Protein AF-A0A2D9NM29-F1 (afdb_monomer_lite)

Sequence (168 aa):
MALGVVFWPLIFVTPETREPIVLQPMSQRPAIDQTPIPEPESYESAVAPNLPEPPKNPPSVQEAADTQTQTDAEGGALAALPASDSVAAPQPRVAPPSEDPLIDEQGLAIFYVLQVATVGSAAGANELVEGLQARGYKAFSTRYDRVDDELFRVQIGPNAERAPLMLI

pLDDT: mean 79.78, std 12.01, range [37.22, 94.5]

Secondary structure (DSSP, 8-state):
-----------------------PPPPPPPPPP-PPPPPPPP-HHHHGGGSPPPP---HHHHHHHHHHHB----SGGGGGSPPHHHHH-----SSPPP-S-SB-TTSPBP-EEEEEEEES-HHHHHHHHHHHHHTT--EEEEEEEETTEEEEEEEEEEES-SGGGGG-

Foldseek 3Di:
DDDDDDDDPPPPPPPDPPDPPPDDPPDDDDDDDPPDDDDDDDCCVVCVVVDDDPDDDDPVVVVVLQVVQEDADQQPVLVPDAQLCVLPPPDPDPDDADPPDQADPVRDGDWDKDFNHKYQDPVSLVRNQVSNVVSVFQWDWDWDDDPVTIMITIITDRHSHCRSVVSD

Structure (mmCIF, N/CA/C/O backbone):
data_AF-A0A2D9NM29-F1
#
_entry.id   AF-A0A2D9NM29-F1
#
loop_
_atom_site.group_PDB
_atom_site.id
_atom_site.type_symbol
_atom_site.label_atom_id
_atom_site.label_alt_id
_atom_site.label_comp_id
_atom_site.label_asym_id
_atom_site.label_entity_id
_atom_site.label_seq_id
_atom_site.pdbx_PDB_ins_code
_atom_site.Cartn_x
_atom_site.Cartn_y
_atom_site.Cartn_z
_atom_site.occupancy
_atom_site.B_iso_or_equiv
_atom_site.auth_seq_id
_atom_site.auth_comp_id
_atom_site.auth_asym_id
_atom_site.auth_atom_id
_atom_site.pdbx_PDB_model_num
ATOM 1 N N . MET A 1 1 ? -75.529 -82.094 20.355 1.00 37.22 1 MET A N 1
ATOM 2 C CA . MET A 1 1 ? -74.800 -80.819 20.206 1.00 37.22 1 MET A CA 1
ATOM 3 C C . MET A 1 1 ? -74.149 -80.520 21.541 1.00 37.22 1 MET A C 1
ATOM 5 O O . MET A 1 1 ? -74.854 -80.431 22.536 1.00 37.22 1 MET A O 1
ATOM 9 N N . ALA A 1 2 ? -72.822 -80.536 21.569 1.00 53.38 2 ALA A N 1
ATOM 10 C CA . ALA A 1 2 ? -72.014 -80.385 22.771 1.00 53.38 2 ALA A CA 1
ATOM 11 C C . ALA A 1 2 ? -71.563 -78.929 22.940 1.00 53.38 2 ALA A C 1
ATOM 13 O O . ALA A 1 2 ? -71.279 -78.267 21.946 1.00 53.38 2 ALA A O 1
ATOM 14 N N . LEU A 1 3 ? -71.414 -78.483 24.188 1.00 50.91 3 LEU A N 1
ATOM 15 C CA . LEU A 1 3 ? -70.388 -77.518 24.583 1.00 50.91 3 LEU A CA 1
ATOM 16 C C . LEU A 1 3 ? -70.064 -77.766 26.063 1.00 50.91 3 LEU A C 1
ATOM 18 O O . LEU A 1 3 ? -70.827 -77.388 26.948 1.00 50.91 3 LEU A O 1
ATOM 22 N N . GLY A 1 4 ? -68.975 -78.488 26.325 1.00 58.56 4 GLY A N 1
ATOM 23 C CA . GLY A 1 4 ? -68.461 -78.695 27.678 1.00 58.56 4 GLY A CA 1
ATOM 24 C C . GLY A 1 4 ? -67.615 -77.495 28.085 1.00 58.56 4 GLY A C 1
ATOM 25 O O . GLY A 1 4 ? -66.606 -77.213 27.444 1.00 58.56 4 GLY A O 1
ATOM 26 N N . VAL A 1 5 ? -68.033 -76.778 29.124 1.00 72.00 5 VAL A N 1
ATOM 27 C CA . VAL A 1 5 ? -67.265 -75.667 29.697 1.00 72.00 5 VAL A CA 1
ATOM 28 C C . VAL A 1 5 ? -66.277 -76.243 30.708 1.00 72.00 5 VAL A C 1
ATOM 30 O O . VAL A 1 5 ? -66.680 -76.887 31.674 1.00 72.00 5 VAL A O 1
ATOM 33 N N . VAL A 1 6 ? -64.983 -76.021 30.483 1.00 64.56 6 VAL A N 1
ATOM 34 C CA . VAL A 1 6 ? -63.914 -76.409 31.410 1.00 64.56 6 VAL A CA 1
ATOM 35 C C . VAL A 1 6 ? -63.546 -75.184 32.242 1.00 64.56 6 VAL A C 1
ATOM 37 O O . VAL A 1 6 ? -63.004 -74.215 31.715 1.00 64.56 6 VAL A O 1
ATOM 40 N N . PHE A 1 7 ? -63.848 -75.215 33.540 1.00 59.47 7 PHE A N 1
ATOM 41 C CA . PHE A 1 7 ? -63.368 -74.213 34.490 1.00 59.47 7 PHE A CA 1
ATOM 42 C C . PHE A 1 7 ? -61.994 -74.636 35.007 1.00 59.47 7 PHE A C 1
ATOM 44 O O . PHE A 1 7 ? -61.874 -75.569 35.799 1.00 59.47 7 PHE A O 1
ATOM 51 N N . TRP A 1 8 ? -60.953 -73.947 34.552 1.00 59.53 8 TRP A N 1
ATOM 52 C CA . TRP A 1 8 ? -59.626 -74.045 35.153 1.00 59.53 8 TRP A CA 1
ATOM 53 C C . TRP A 1 8 ? -59.565 -73.119 36.379 1.00 59.53 8 TRP A C 1
ATOM 55 O O . TRP A 1 8 ? -60.033 -71.980 36.282 1.00 59.53 8 TRP A O 1
ATOM 65 N N . PRO A 1 9 ? -59.023 -73.553 37.533 1.00 65.31 9 PRO A N 1
ATOM 66 C CA . PRO A 1 9 ? -58.875 -72.676 38.683 1.00 65.31 9 PRO A CA 1
ATOM 67 C C . PRO A 1 9 ? -57.847 -71.598 38.340 1.00 65.31 9 PRO A C 1
ATOM 69 O O . PRO A 1 9 ? -56.673 -71.885 38.109 1.00 65.31 9 PRO A O 1
ATOM 72 N N . LEU A 1 10 ? -58.304 -70.349 38.290 1.00 61.72 10 LEU A N 1
ATOM 73 C CA . LEU A 1 10 ? -57.447 -69.187 38.115 1.00 61.72 10 LEU A CA 1
ATOM 74 C C . LEU A 1 10 ? -56.691 -68.987 39.433 1.00 61.72 10 LEU A C 1
ATOM 76 O O . LEU A 1 10 ? -57.155 -68.311 40.348 1.00 61.72 10 LEU A O 1
ATOM 80 N N . ILE A 1 11 ? -55.561 -69.679 39.567 1.00 60.62 11 ILE A N 1
ATOM 81 C CA . ILE A 1 11 ? -54.614 -69.452 40.652 1.00 60.62 11 ILE A CA 1
ATOM 82 C C . ILE A 1 11 ? -54.077 -68.032 40.492 1.00 60.62 11 ILE A C 1
ATOM 84 O O . ILE A 1 11 ? -53.282 -67.746 39.599 1.00 60.62 11 ILE A O 1
ATOM 88 N N . PHE A 1 12 ? -54.539 -67.125 41.350 1.00 57.50 12 PHE A N 1
ATOM 89 C CA . PHE A 1 12 ? -53.883 -65.843 41.548 1.00 57.50 12 PHE A CA 1
ATOM 90 C C . PHE A 1 12 ? -52.526 -66.131 42.184 1.00 57.50 12 PHE A C 1
ATOM 92 O O . PHE A 1 12 ? -52.404 -66.255 43.400 1.00 57.50 12 PHE A O 1
ATOM 99 N N . VAL A 1 13 ? -51.507 -66.301 41.346 1.00 61.81 13 VAL A N 1
ATOM 100 C CA . VAL A 1 13 ? -50.127 -66.216 41.804 1.00 61.81 13 VAL A CA 1
ATOM 101 C C . VAL A 1 13 ? -49.926 -64.748 42.149 1.00 61.81 13 VAL A C 1
ATOM 103 O O . VAL A 1 13 ? -50.067 -63.883 41.282 1.00 61.81 13 VAL A O 1
ATOM 106 N N . THR A 1 14 ? -49.708 -64.459 43.429 1.00 60.91 14 THR A N 1
ATOM 107 C CA . THR A 1 14 ? -49.339 -63.129 43.917 1.00 60.91 14 THR A CA 1
ATOM 108 C C . THR A 1 14 ? -48.269 -62.569 42.980 1.00 60.91 14 THR A C 1
ATOM 110 O O . THR A 1 14 ? -47.314 -63.298 42.696 1.00 60.91 14 THR A O 1
ATOM 113 N N . PRO A 1 15 ? -48.406 -61.344 42.438 1.00 59.19 15 PRO A N 1
ATOM 114 C 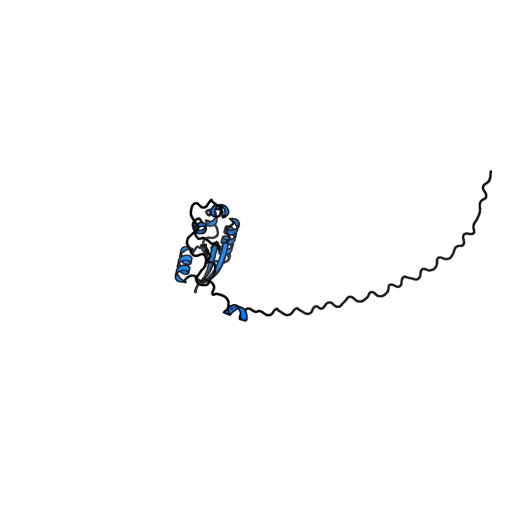CA . PRO A 1 15 ? -47.345 -60.795 41.614 1.00 59.19 15 PRO A CA 1
ATOM 115 C C . PRO A 1 15 ? -46.090 -60.750 42.480 1.00 59.19 15 PRO A C 1
ATOM 117 O O . PRO A 1 15 ? -46.095 -60.106 43.529 1.00 59.19 15 PRO A O 1
ATOM 120 N N . GLU A 1 16 ? -45.056 -61.482 42.066 1.00 61.69 16 GLU A N 1
ATOM 121 C CA . GLU A 1 16 ? -43.714 -61.356 42.623 1.00 61.69 16 GLU A CA 1
ATOM 122 C C . GLU A 1 16 ? -43.411 -59.864 42.736 1.00 61.69 16 GLU A C 1
ATOM 124 O O . GLU A 1 16 ? -43.476 -59.122 41.745 1.00 61.69 16 GLU A O 1
ATOM 129 N N . THR A 1 17 ? -43.179 -59.416 43.968 1.00 61.12 17 THR A N 1
ATOM 130 C CA . THR A 1 17 ? -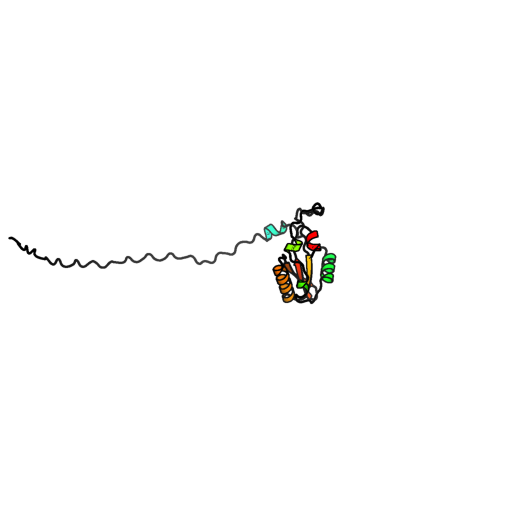42.771 -58.052 44.268 1.00 61.12 17 THR A CA 1
ATOM 131 C C . THR A 1 17 ? -41.475 -57.833 43.507 1.00 61.12 17 THR A C 1
ATOM 133 O O . THR A 1 17 ? -40.431 -58.313 43.932 1.00 61.12 17 THR A O 1
ATOM 136 N N . ARG A 1 18 ? -41.542 -57.185 42.338 1.00 62.56 18 ARG A N 1
ATOM 137 C CA . ARG A 1 18 ? -40.342 -56.875 41.558 1.00 62.56 18 ARG A CA 1
ATOM 138 C C . ARG A 1 18 ? -39.415 -56.101 42.477 1.00 62.56 18 ARG A C 1
ATOM 140 O O . ARG A 1 18 ? -39.786 -55.016 42.931 1.00 62.56 18 ARG A O 1
ATOM 147 N N . GLU A 1 19 ? -38.259 -56.686 42.774 1.00 67.62 19 GLU A N 1
ATOM 148 C CA . GLU A 1 19 ? -37.234 -56.020 43.562 1.00 67.62 19 GLU A CA 1
ATOM 149 C C . GLU A 1 19 ? -36.990 -54.636 42.946 1.00 67.62 19 GLU A C 1
ATOM 151 O O . GLU A 1 19 ? -36.892 -54.517 41.716 1.00 67.62 19 GLU A O 1
ATOM 156 N N . PRO A 1 20 ? -36.980 -53.565 43.757 1.00 69.88 20 PRO A N 1
ATOM 157 C CA . PRO A 1 20 ? -36.762 -52.231 43.232 1.00 69.88 20 PRO A CA 1
ATOM 158 C C . PRO A 1 20 ? -35.424 -52.220 42.496 1.00 69.88 20 PRO A C 1
ATOM 160 O O . PRO A 1 20 ? -34.419 -52.695 43.021 1.00 69.88 20 PRO A O 1
ATOM 163 N N . ILE A 1 21 ? -35.415 -51.689 41.270 1.00 70.75 21 ILE A N 1
ATOM 164 C CA . ILE A 1 21 ? -34.188 -51.515 40.490 1.00 70.75 21 ILE A CA 1
ATOM 165 C C . ILE A 1 21 ? -33.229 -50.674 41.332 1.00 70.75 21 ILE A C 1
ATOM 167 O O . ILE A 1 21 ? -33.431 -49.473 41.519 1.00 70.75 21 ILE A O 1
ATOM 171 N N . VAL A 1 22 ? -32.190 -51.318 41.860 1.00 70.56 22 VAL A N 1
ATOM 172 C CA . VAL A 1 22 ? -31.106 -50.636 42.558 1.00 70.56 22 VAL A CA 1
ATOM 173 C C . VAL A 1 22 ? -30.237 -50.004 41.483 1.00 70.56 22 VAL A C 1
ATOM 175 O O . VAL A 1 22 ? -29.400 -50.663 40.865 1.00 70.56 22 VAL A O 1
ATOM 178 N N . LEU A 1 23 ? -30.481 -48.722 41.213 1.00 71.88 23 LEU A N 1
ATOM 179 C CA . LEU A 1 23 ? -29.613 -47.928 40.355 1.00 71.88 23 LEU A CA 1
ATOM 180 C C . LEU A 1 23 ? -28.242 -47.869 41.027 1.00 71.88 23 LEU A C 1
ATOM 182 O O . LEU A 1 23 ? -28.082 -47.250 42.080 1.00 71.88 23 LEU A O 1
ATOM 186 N N . GLN A 1 24 ? -27.263 -48.553 40.437 1.00 74.88 24 GLN A N 1
ATOM 187 C CA . GLN A 1 24 ? -25.885 -48.434 40.886 1.00 74.88 24 GLN A CA 1
ATOM 188 C C . GLN A 1 24 ? -25.473 -46.959 40.797 1.00 74.88 24 GLN A C 1
ATOM 190 O O . GLN A 1 24 ? -25.844 -46.283 39.829 1.00 74.88 24 GLN A O 1
ATOM 195 N N . PRO A 1 25 ? -24.740 -46.436 41.794 1.00 76.25 25 PRO A N 1
ATOM 196 C CA . PRO A 1 25 ? -24.259 -45.068 41.740 1.00 76.25 25 PRO A CA 1
ATOM 197 C C . PRO A 1 25 ? -23.435 -44.893 40.465 1.00 76.25 25 PRO A C 1
ATOM 199 O O . PRO A 1 25 ? -22.496 -45.648 40.210 1.00 76.25 25 PRO A O 1
ATOM 202 N N . MET A 1 26 ? -23.821 -43.913 39.646 1.00 78.62 26 MET A N 1
ATOM 203 C CA . MET A 1 26 ? -23.070 -43.571 38.443 1.00 78.62 26 MET A CA 1
ATOM 204 C C . MET A 1 26 ? -21.627 -43.246 38.836 1.00 78.62 26 MET A C 1
ATOM 206 O O . MET A 1 26 ? -21.392 -42.534 39.817 1.00 78.62 26 MET A O 1
ATOM 210 N N . SER A 1 27 ? -20.660 -43.760 38.074 1.00 78.44 27 SER A N 1
ATOM 211 C CA . SER A 1 27 ? -19.259 -43.382 38.247 1.00 78.44 27 SER A CA 1
ATOM 212 C C . SER A 1 27 ? -19.119 -41.862 38.170 1.00 78.44 27 SER A C 1
ATOM 214 O O . SER A 1 27 ? -19.774 -41.204 37.358 1.00 78.44 27 SER A O 1
ATOM 216 N N . GLN A 1 28 ? -18.282 -41.297 39.039 1.00 80.75 28 GLN A N 1
ATOM 217 C CA . GLN A 1 28 ? -18.064 -39.855 39.060 1.00 80.75 28 GLN A CA 1
ATOM 218 C C . GLN A 1 28 ? -17.476 -39.380 37.726 1.00 80.75 28 GLN A C 1
ATOM 220 O O . GLN A 1 28 ? -16.666 -40.072 37.107 1.00 80.75 28 GLN A O 1
ATOM 225 N N . ARG A 1 29 ? -17.903 -38.191 37.279 1.00 82.94 29 ARG A N 1
ATOM 226 C CA . ARG A 1 29 ? -17.378 -37.565 36.061 1.00 82.94 29 ARG A CA 1
ATOM 227 C C . ARG A 1 29 ? -15.862 -37.364 36.219 1.00 82.94 29 ARG A C 1
ATOM 229 O O . ARG A 1 29 ? -15.451 -36.868 37.269 1.00 82.94 29 ARG A O 1
ATOM 236 N N . PRO A 1 30 ? -15.047 -37.693 35.201 1.00 85.69 30 PRO A N 1
ATOM 237 C CA . PRO A 1 30 ? -13.620 -37.408 35.228 1.00 85.69 30 PRO A CA 1
ATOM 238 C C . PRO A 1 30 ? -13.366 -35.926 35.502 1.00 85.69 30 PRO A C 1
ATOM 240 O O . PRO A 1 30 ? -14.061 -35.063 34.958 1.00 85.69 30 PRO A O 1
ATOM 243 N N . ALA A 1 31 ? -12.375 -35.635 36.339 1.00 87.12 31 ALA A N 1
ATOM 244 C CA . ALA A 1 31 ? -11.914 -34.269 36.521 1.00 87.12 31 ALA A CA 1
ATOM 245 C C . ALA A 1 31 ? -11.267 -33.790 35.212 1.00 87.12 31 ALA A C 1
ATOM 247 O O . ALA A 1 31 ? -10.394 -34.464 34.667 1.00 87.12 31 ALA A O 1
ATOM 248 N N . ILE A 1 32 ? -11.732 -32.652 34.697 1.00 86.19 32 ILE A N 1
ATOM 249 C CA . ILE A 1 32 ? -11.133 -31.991 33.536 1.00 86.19 32 ILE A CA 1
ATOM 250 C C . ILE A 1 32 ? -10.049 -31.064 34.070 1.00 86.19 32 ILE A C 1
ATOM 252 O O . ILE A 1 32 ? -10.325 -30.245 34.948 1.00 86.19 32 ILE A O 1
ATOM 256 N N . ASP A 1 33 ? -8.839 -31.197 33.540 1.00 87.88 33 ASP A N 1
ATOM 257 C CA . ASP A 1 33 ? -7.762 -30.263 33.829 1.00 87.88 33 ASP A CA 1
ATOM 258 C C . ASP A 1 33 ? -8.070 -28.912 33.165 1.00 87.88 33 ASP A C 1
ATOM 260 O O . ASP A 1 33 ? -8.255 -28.829 31.951 1.00 87.88 33 ASP A O 1
ATOM 264 N N . GLN A 1 34 ? -8.200 -27.873 33.988 1.00 88.56 34 GLN A N 1
ATOM 265 C CA . GLN A 1 34 ? -8.441 -26.493 33.561 1.00 88.56 34 GLN A CA 1
ATOM 266 C C . GLN A 1 34 ? -7.207 -25.614 33.783 1.00 88.56 34 GLN A C 1
ATOM 268 O O . GLN A 1 34 ? -7.322 -24.388 33.820 1.00 88.56 34 GLN A O 1
ATOM 273 N N . THR A 1 35 ? -6.034 -26.219 33.986 1.00 91.06 35 THR A N 1
ATOM 274 C CA . THR A 1 35 ? -4.792 -25.456 34.063 1.00 91.06 35 THR A CA 1
ATOM 275 C C . THR A 1 35 ? -4.607 -24.642 32.776 1.00 91.06 35 THR A C 1
ATOM 277 O O . THR A 1 35 ? -4.777 -25.171 31.674 1.00 91.06 35 THR A O 1
ATOM 280 N N . PRO A 1 36 ? -4.312 -23.332 32.890 1.00 90.06 36 PRO A N 1
ATOM 281 C CA . PRO A 1 36 ? -4.015 -22.506 31.731 1.00 90.06 36 PRO A CA 1
ATOM 282 C C . PRO A 1 36 ? -2.839 -23.093 30.954 1.00 90.06 36 PRO A C 1
ATOM 284 O O . PRO A 1 36 ? -1.808 -23.435 31.537 1.00 90.06 36 PRO A O 1
ATOM 287 N N . ILE A 1 37 ? -2.994 -23.192 29.637 1.00 88.50 37 ILE A N 1
ATOM 288 C CA . ILE A 1 37 ? -1.898 -23.584 28.752 1.00 88.50 37 ILE A CA 1
ATOM 289 C C . ILE A 1 37 ? -0.829 -22.481 28.839 1.00 88.50 37 ILE A C 1
ATOM 291 O O . ILE A 1 37 ? -1.191 -21.304 28.754 1.00 88.50 37 ILE A O 1
ATOM 295 N N . PRO A 1 38 ? 0.459 -22.819 29.032 1.00 89.12 38 PRO A N 1
ATOM 296 C CA . PRO A 1 38 ? 1.522 -21.819 29.036 1.00 89.12 38 PRO A CA 1
ATOM 297 C C . PRO A 1 38 ? 1.594 -21.098 27.684 1.00 89.12 38 PRO A C 1
ATOM 299 O O . PRO A 1 38 ? 1.303 -21.687 26.641 1.00 89.12 38 PRO A O 1
ATOM 302 N N . GLU A 1 39 ? 1.999 -19.826 27.701 1.00 89.62 39 GLU A N 1
ATOM 303 C CA . GLU A 1 39 ? 2.252 -19.083 26.465 1.00 89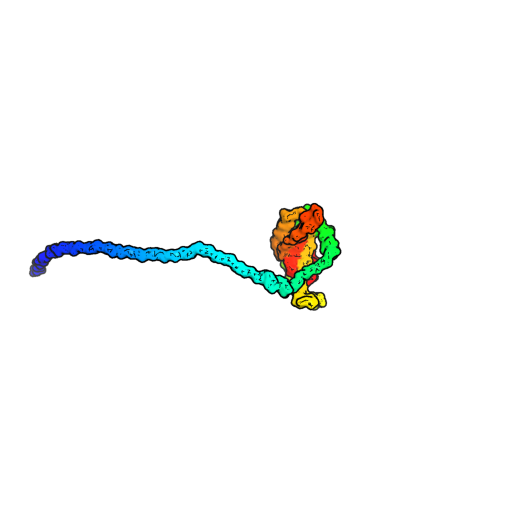.62 39 GLU A CA 1
ATOM 304 C C . GLU A 1 39 ? 3.348 -19.768 25.630 1.00 89.62 39 GLU A C 1
ATOM 306 O O . GLU A 1 39 ? 4.321 -20.287 26.189 1.00 89.62 39 GLU A O 1
ATOM 311 N N . PRO A 1 40 ? 3.197 -19.801 24.294 1.00 89.12 40 PRO A N 1
ATOM 312 C CA . PRO A 1 40 ? 4.196 -20.388 23.415 1.00 89.12 40 PRO A CA 1
ATOM 313 C C . PRO A 1 40 ? 5.502 -19.586 23.454 1.00 89.12 40 PRO A C 1
ATOM 315 O O . PRO A 1 40 ? 5.499 -18.358 23.524 1.00 89.12 40 PRO A O 1
ATOM 318 N N . GLU A 1 41 ? 6.630 -20.286 23.355 1.00 90.06 41 GLU A N 1
ATOM 319 C CA . GLU A 1 41 ? 7.939 -19.653 23.194 1.00 90.06 41 GLU A CA 1
ATOM 320 C C . GLU A 1 41 ? 8.030 -18.978 21.814 1.00 90.06 41 GLU A C 1
ATOM 322 O O . GLU A 1 41 ? 7.710 -19.588 20.790 1.00 90.06 41 GLU A O 1
ATOM 327 N N . SER A 1 42 ? 8.457 -17.712 21.777 1.00 89.69 42 SER A N 1
ATOM 328 C CA . SER A 1 42 ? 8.690 -16.991 20.523 1.00 89.69 42 SER A CA 1
ATOM 329 C C . SER A 1 42 ? 10.110 -17.230 20.011 1.00 89.69 42 SER A C 1
ATOM 331 O O . SER A 1 42 ? 11.085 -17.011 20.727 1.00 89.69 42 SER A O 1
ATOM 333 N N . TYR A 1 43 ? 10.231 -17.598 18.734 1.00 89.19 43 TYR A N 1
ATOM 334 C CA . TYR A 1 43 ? 11.514 -17.733 18.032 1.00 89.19 43 TYR A CA 1
ATOM 335 C C . TYR A 1 43 ? 11.951 -16.452 17.311 1.00 89.19 43 TYR A C 1
ATOM 337 O O . TYR A 1 43 ? 12.940 -16.469 16.578 1.00 89.19 43 TYR A O 1
ATOM 345 N N . GLU A 1 44 ? 11.240 -15.336 17.505 1.00 88.75 44 GLU A N 1
ATOM 346 C CA . GLU A 1 44 ? 11.514 -14.070 16.817 1.00 88.75 44 GLU A CA 1
ATOM 347 C C . GLU A 1 44 ? 12.983 -13.662 16.936 1.00 88.75 44 GLU A C 1
ATOM 349 O O . GLU A 1 44 ? 13.629 -13.422 15.924 1.00 88.75 44 GLU A O 1
ATOM 354 N N . SER A 1 45 ? 13.556 -13.674 18.142 1.00 86.56 45 SER A N 1
ATOM 355 C CA . SER A 1 45 ? 14.948 -13.254 18.355 1.00 86.56 45 SER A CA 1
ATOM 356 C C . SER A 1 45 ? 15.977 -14.139 17.640 1.00 86.56 45 SER A C 1
ATOM 358 O O . SER A 1 45 ? 17.065 -13.668 17.320 1.00 86.56 45 SER A O 1
ATOM 360 N N . ALA A 1 46 ? 15.649 -15.408 17.377 1.00 89.12 46 ALA A N 1
ATOM 361 C CA . ALA A 1 46 ? 16.516 -16.328 16.641 1.00 89.12 46 ALA A CA 1
ATOM 362 C C . ALA A 1 46 ? 16.388 -16.156 15.116 1.00 89.12 46 ALA A C 1
ATOM 364 O O . ALA A 1 46 ? 17.355 -16.361 14.380 1.00 89.12 46 ALA A O 1
ATOM 365 N N . VAL A 1 47 ? 15.202 -15.770 14.633 1.00 88.31 47 VAL A N 1
ATOM 366 C CA . VAL A 1 47 ? 14.900 -15.645 13.198 1.00 88.31 47 VAL A CA 1
ATOM 367 C C . VAL A 1 47 ? 15.173 -14.234 12.679 1.00 88.31 47 VAL A C 1
ATOM 369 O O . VAL A 1 47 ? 15.721 -14.099 11.591 1.00 88.31 47 VAL A O 1
ATOM 372 N N . ALA A 1 48 ? 14.870 -13.196 13.462 1.00 88.62 48 ALA A N 1
ATOM 373 C CA . ALA A 1 48 ? 15.026 -11.785 13.110 1.00 88.62 48 ALA A CA 1
ATOM 374 C C . ALA A 1 48 ? 16.383 -11.419 12.477 1.00 88.62 48 ALA A C 1
ATOM 376 O O . ALA A 1 48 ? 16.363 -10.767 11.435 1.00 88.62 48 ALA A O 1
ATOM 377 N N . PRO A 1 49 ? 17.554 -11.848 13.001 1.00 88.25 49 PRO A N 1
ATOM 378 C CA . PRO A 1 49 ? 18.839 -11.508 12.379 1.00 88.25 49 PRO A CA 1
ATOM 379 C C . PRO A 1 49 ? 19.081 -12.204 11.030 1.00 88.25 49 PRO A C 1
ATOM 381 O O . PRO A 1 49 ? 19.985 -11.810 10.301 1.00 88.25 49 PRO A O 1
ATOM 384 N N . ASN A 1 50 ? 18.309 -13.245 10.708 1.00 87.88 50 ASN A N 1
ATOM 385 C CA . ASN A 1 50 ? 18.391 -13.980 9.447 1.00 87.88 50 ASN A CA 1
ATOM 386 C C . ASN A 1 50 ? 17.342 -13.515 8.426 1.00 87.88 50 ASN A C 1
ATOM 388 O O . ASN A 1 50 ? 17.324 -14.022 7.303 1.00 87.88 50 ASN A O 1
ATOM 392 N N . LEU A 1 51 ? 16.445 -12.595 8.802 1.00 84.62 51 LEU A N 1
ATOM 393 C CA . LEU A 1 51 ? 15.472 -12.046 7.870 1.00 84.62 51 LEU A CA 1
ATOM 394 C C . LEU A 1 51 ? 16.156 -11.039 6.940 1.00 84.62 51 LEU A C 1
ATOM 396 O O . LEU A 1 51 ? 16.964 -10.229 7.398 1.00 84.62 51 LEU A O 1
ATOM 400 N N . PRO A 1 52 ? 15.828 -11.064 5.641 1.00 82.69 52 PRO A N 1
ATOM 401 C CA . PRO A 1 52 ? 16.296 -10.040 4.729 1.00 82.69 52 PRO A CA 1
ATOM 402 C C . PRO A 1 52 ? 15.707 -8.685 5.131 1.00 82.69 52 PRO A C 1
ATOM 404 O O . PRO A 1 52 ? 14.583 -8.597 5.637 1.00 82.69 52 PRO A O 1
ATOM 407 N N . GLU A 1 53 ? 16.470 -7.619 4.902 1.00 80.19 53 GLU A N 1
ATOM 408 C CA . GLU A 1 53 ? 15.974 -6.272 5.149 1.00 80.19 53 GLU A CA 1
ATOM 409 C C . GLU A 1 53 ? 14.789 -5.981 4.218 1.00 80.19 53 GLU A C 1
ATOM 411 O O . GLU A 1 53 ? 14.877 -6.235 3.013 1.00 80.19 53 GLU A O 1
ATOM 416 N N . PRO A 1 54 ? 13.667 -5.458 4.741 1.00 73.88 54 PRO A N 1
ATOM 417 C CA . PRO A 1 54 ? 12.539 -5.113 3.897 1.00 73.88 54 PRO A CA 1
ATOM 418 C C . PRO A 1 54 ? 12.941 -3.994 2.927 1.00 73.88 54 PRO A C 1
ATOM 420 O O . PRO A 1 54 ? 13.653 -3.064 3.329 1.00 73.88 54 PRO A O 1
ATOM 423 N N . PRO A 1 55 ? 12.456 -4.033 1.675 1.00 72.44 55 PRO A N 1
ATOM 424 C CA . PRO A 1 55 ? 12.750 -2.993 0.703 1.00 72.44 55 PRO A CA 1
ATOM 425 C C . PRO A 1 55 ? 12.233 -1.643 1.215 1.00 72.44 55 PRO A C 1
ATOM 427 O O . PRO A 1 55 ? 11.068 -1.506 1.598 1.00 72.44 55 PRO A O 1
ATOM 430 N N . LYS A 1 56 ? 13.111 -0.634 1.238 1.00 77.25 56 LYS A N 1
ATOM 431 C CA . LYS A 1 56 ? 12.778 0.741 1.630 1.00 77.25 56 LYS A CA 1
ATOM 432 C C . LYS A 1 56 ? 13.062 1.692 0.478 1.00 77.25 56 LYS A C 1
ATOM 434 O O . LYS A 1 56 ? 14.155 1.691 -0.081 1.00 77.25 56 LYS A O 1
ATOM 439 N N . ASN A 1 57 ? 12.089 2.545 0.171 1.00 83.69 57 ASN A N 1
ATOM 440 C CA . ASN A 1 57 ? 12.301 3.646 -0.760 1.00 83.69 57 ASN A CA 1
ATOM 441 C C . ASN A 1 57 ? 13.220 4.711 -0.136 1.00 83.69 57 ASN A C 1
ATOM 443 O O . ASN A 1 57 ? 13.161 4.933 1.079 1.00 83.69 57 ASN A O 1
ATOM 447 N N . PRO A 1 58 ? 14.028 5.421 -0.946 1.00 88.12 58 PRO A N 1
ATOM 448 C CA . PRO A 1 58 ? 14.766 6.587 -0.480 1.00 88.12 58 PRO A CA 1
ATOM 449 C C . PRO A 1 58 ? 13.809 7.634 0.113 1.00 88.12 58 PRO A C 1
ATOM 451 O O . PRO A 1 58 ? 12.744 7.872 -0.469 1.00 88.12 58 PRO A O 1
ATOM 454 N N . PRO A 1 59 ? 14.179 8.306 1.219 1.00 87.06 59 PRO A N 1
ATOM 455 C CA . PRO A 1 59 ? 13.285 9.232 1.915 1.00 87.06 59 PRO A CA 1
ATOM 456 C C . PRO A 1 59 ? 12.804 10.369 1.007 1.00 87.06 59 PRO A C 1
ATOM 458 O O . PRO A 1 59 ? 11.616 10.662 0.981 1.00 87.06 59 PRO A O 1
ATOM 461 N N . SER A 1 60 ? 13.683 10.919 0.168 1.00 88.31 60 SER A N 1
ATOM 462 C CA . SER A 1 60 ? 13.349 12.004 -0.763 1.00 88.31 60 SER A CA 1
ATOM 463 C C . SER A 1 60 ? 12.276 11.632 -1.792 1.00 88.31 60 SER A C 1
ATOM 465 O O . SER A 1 60 ? 11.437 12.460 -2.138 1.00 88.31 60 SER A O 1
ATOM 467 N N . VAL A 1 61 ? 12.281 10.386 -2.281 1.00 88.88 61 VAL A N 1
ATOM 468 C CA . VAL A 1 61 ? 11.266 9.890 -3.226 1.00 88.88 61 VAL A CA 1
ATOM 469 C C . VAL A 1 61 ? 9.917 9.783 -2.528 1.00 88.88 61 VAL A C 1
ATOM 471 O O . VAL A 1 61 ? 8.893 10.170 -3.089 1.00 88.88 61 VAL A O 1
ATOM 474 N N . GLN A 1 62 ? 9.923 9.289 -1.291 1.00 88.50 62 GLN A N 1
ATOM 475 C CA . GLN A 1 62 ? 8.707 9.142 -0.509 1.00 88.50 62 GLN A CA 1
ATOM 476 C C . GLN A 1 62 ? 8.110 10.503 -0.119 1.00 88.50 62 GLN A C 1
ATOM 478 O O . GLN A 1 62 ? 6.911 10.703 -0.278 1.00 88.50 62 GLN A O 1
ATOM 483 N N . GLU A 1 63 ? 8.933 11.460 0.309 1.00 89.25 63 GLU A N 1
ATOM 484 C CA . GLU A 1 63 ? 8.492 12.821 0.648 1.00 89.25 63 GLU A CA 1
ATOM 485 C C . GLU A 1 63 ? 7.902 13.565 -0.558 1.00 89.25 63 GLU A C 1
ATOM 487 O O . GLU A 1 63 ? 6.903 14.280 -0.430 1.00 89.25 63 GLU A O 1
ATOM 492 N N . ALA A 1 64 ? 8.492 13.383 -1.744 1.00 90.94 64 ALA A N 1
ATOM 493 C CA . ALA A 1 64 ? 7.955 13.942 -2.979 1.00 90.94 64 ALA A CA 1
ATOM 494 C C . ALA A 1 64 ? 6.576 13.350 -3.309 1.00 90.94 64 ALA A C 1
ATOM 496 O O . ALA A 1 64 ? 5.653 14.105 -3.619 1.00 90.94 64 ALA A O 1
ATOM 497 N N . ALA A 1 65 ? 6.418 12.026 -3.185 1.00 88.62 65 ALA A N 1
ATOM 498 C CA . ALA A 1 65 ? 5.131 11.362 -3.379 1.00 88.62 65 ALA A CA 1
ATOM 499 C C . ALA A 1 65 ? 4.082 11.871 -2.380 1.00 88.62 65 ALA A C 1
ATOM 501 O O . ALA A 1 65 ? 2.981 12.227 -2.784 1.00 88.62 65 ALA A O 1
ATOM 502 N N . ASP A 1 66 ? 4.445 11.990 -1.100 1.00 89.44 66 ASP A N 1
ATOM 503 C CA . ASP A 1 66 ? 3.546 12.484 -0.056 1.00 89.44 66 ASP A CA 1
ATOM 504 C C . ASP A 1 66 ? 3.066 13.907 -0.331 1.00 89.44 66 ASP A C 1
ATOM 506 O O . ASP A 1 66 ? 1.877 14.185 -0.201 1.00 89.44 66 ASP A O 1
ATOM 510 N N . THR A 1 67 ? 3.976 14.788 -0.752 1.00 88.56 67 THR A N 1
ATOM 511 C CA . THR A 1 67 ? 3.650 16.180 -1.097 1.00 88.56 67 THR A CA 1
ATOM 512 C C . THR A 1 67 ? 2.735 16.243 -2.320 1.00 88.56 67 THR A C 1
ATOM 514 O O . THR A 1 67 ? 1.810 17.049 -2.365 1.00 88.56 67 THR A O 1
ATOM 517 N N . GLN A 1 68 ? 2.972 15.386 -3.315 1.00 88.38 68 GLN A N 1
ATOM 518 C CA . GLN A 1 68 ? 2.183 15.351 -4.544 1.00 88.38 68 GLN A CA 1
ATOM 519 C C . GLN A 1 68 ? 0.771 14.792 -4.328 1.00 88.38 68 GLN A C 1
ATOM 521 O O . GLN A 1 68 ? -0.151 15.183 -5.042 1.00 88.38 68 GLN A O 1
ATOM 526 N N . THR A 1 69 ? 0.594 13.886 -3.365 1.00 87.50 69 THR A N 1
ATOM 527 C CA . THR A 1 69 ? -0.694 13.232 -3.090 1.00 87.50 69 THR A CA 1
ATOM 528 C C . THR A 1 69 ? -1.410 13.787 -1.863 1.00 87.50 69 THR A C 1
ATOM 530 O O . THR A 1 69 ? -2.440 13.240 -1.471 1.00 87.50 69 THR A O 1
ATOM 533 N N . GLN A 1 70 ? -0.889 14.842 -1.232 1.00 87.31 70 GLN A N 1
ATOM 534 C CA . GLN A 1 70 ? -1.511 15.439 -0.055 1.00 87.31 70 GLN A CA 1
ATOM 535 C C . GLN A 1 70 ? -2.892 16.005 -0.402 1.00 87.31 70 GLN A C 1
ATOM 537 O O . GLN A 1 70 ? -3.038 16.801 -1.332 1.00 87.31 70 GLN A O 1
ATOM 542 N N . THR A 1 71 ? -3.918 15.592 0.340 1.00 81.88 71 THR A N 1
ATOM 543 C CA . THR A 1 71 ? -5.287 16.060 0.123 1.00 81.88 71 THR A CA 1
ATOM 544 C C . THR A 1 71 ? -6.091 16.090 1.419 1.00 81.88 71 THR A C 1
ATOM 546 O O . THR A 1 71 ? -5.926 15.235 2.286 1.00 81.88 71 THR A O 1
ATOM 549 N N . ASP A 1 72 ? -6.997 17.063 1.511 1.00 68.31 72 ASP A N 1
ATOM 550 C CA . ASP A 1 72 ? -8.011 17.162 2.567 1.00 68.31 72 ASP A CA 1
ATOM 551 C C . ASP A 1 72 ? -9.339 16.490 2.158 1.00 68.31 72 ASP A C 1
ATOM 553 O O . ASP A 1 72 ? -10.334 16.581 2.873 1.00 68.31 72 ASP A O 1
ATOM 557 N N . ALA A 1 73 ? -9.399 15.869 0.972 1.00 57.50 73 ALA A N 1
ATOM 558 C CA . ALA A 1 73 ? -10.650 15.425 0.367 1.00 57.50 73 ALA A CA 1
ATOM 559 C C . ALA A 1 73 ? -11.230 14.152 1.012 1.00 57.50 73 ALA A C 1
ATOM 561 O O . ALA A 1 73 ? -10.643 13.071 0.946 1.00 57.50 73 ALA A O 1
ATOM 562 N N . GLU A 1 74 ? -12.453 14.277 1.528 1.00 57.72 74 GLU A N 1
ATOM 563 C CA . GLU A 1 74 ? -13.335 13.179 1.935 1.00 57.72 74 GLU A CA 1
ATOM 564 C C . GLU A 1 74 ? -13.976 12.551 0.681 1.00 57.72 74 GLU A C 1
ATOM 566 O O . GLU A 1 74 ? -14.876 13.140 0.083 1.00 57.72 74 GLU A O 1
ATOM 571 N N . GLY A 1 75 ? -13.455 11.408 0.212 1.00 53.72 75 GLY A N 1
ATOM 572 C CA . GLY A 1 75 ? -14.149 10.420 -0.643 1.00 53.72 75 GLY A CA 1
ATOM 573 C C . GLY A 1 75 ? -14.601 10.801 -2.073 1.00 53.72 75 GLY A C 1
ATOM 574 O O . GLY A 1 75 ? -14.690 9.934 -2.945 1.00 53.72 75 GLY A O 1
ATOM 575 N N . GLY A 1 76 ? -14.876 12.070 -2.381 1.00 56.38 76 GLY A N 1
ATOM 576 C CA . GLY A 1 76 ? -15.635 12.485 -3.570 1.00 56.38 76 GLY A CA 1
ATOM 577 C C . GLY A 1 76 ? -14.933 12.253 -4.912 1.00 56.38 76 GLY A C 1
ATOM 578 O O . GLY A 1 76 ? -15.592 12.055 -5.932 1.00 56.38 76 GLY A O 1
ATOM 579 N N . ALA A 1 77 ? -13.599 12.213 -4.922 1.00 64.62 77 ALA A N 1
ATOM 580 C CA . ALA A 1 77 ? -12.805 11.993 -6.134 1.00 64.62 77 ALA A CA 1
ATOM 581 C C . ALA A 1 77 ? -12.820 10.532 -6.621 1.00 64.62 77 ALA A C 1
ATOM 583 O O . ALA A 1 77 ? -12.505 10.264 -7.780 1.00 64.62 77 ALA A O 1
ATOM 584 N N . LEU A 1 78 ? -13.244 9.587 -5.773 1.00 69.06 78 LEU A N 1
ATOM 585 C CA . LEU A 1 78 ? -13.294 8.168 -6.122 1.00 69.06 78 LEU A CA 1
ATOM 586 C C . LEU A 1 78 ? -14.234 7.906 -7.299 1.00 69.06 78 LEU A C 1
ATOM 588 O O . LEU A 1 78 ? -13.957 7.021 -8.100 1.00 69.06 78 LEU A O 1
ATOM 592 N N . ALA A 1 79 ? -15.314 8.689 -7.428 1.00 69.12 79 ALA A N 1
ATOM 593 C CA . ALA A 1 79 ? -16.321 8.587 -8.486 1.00 69.12 79 ALA A CA 1
ATOM 594 C C . ALA A 1 79 ? -15.724 8.470 -9.898 1.00 69.12 79 ALA A C 1
ATOM 596 O O . ALA A 1 79 ? -16.213 7.669 -10.696 1.00 69.12 79 ALA A O 1
ATOM 597 N N . ALA A 1 80 ? -14.660 9.232 -10.163 1.00 73.38 80 ALA A N 1
ATOM 598 C CA . ALA A 1 80 ? -14.019 9.351 -11.467 1.00 73.38 80 ALA A CA 1
ATOM 599 C C . ALA A 1 80 ? -13.073 8.187 -11.816 1.00 73.38 80 ALA A C 1
ATOM 601 O O . ALA A 1 80 ? -12.686 8.061 -12.976 1.00 73.38 80 ALA A O 1
ATOM 602 N N . LEU A 1 81 ? -12.714 7.335 -10.849 1.00 78.88 81 LEU A N 1
ATOM 603 C CA . LEU A 1 81 ? -11.804 6.215 -11.088 1.00 78.88 81 LEU A CA 1
ATOM 604 C C . LEU A 1 81 ? -12.498 5.103 -11.889 1.00 78.88 81 LEU A C 1
ATOM 606 O O . LEU A 1 81 ? -13.643 4.758 -11.576 1.00 78.88 81 LEU A O 1
ATOM 610 N N . PRO A 1 82 ? -11.827 4.477 -12.869 1.00 80.50 82 PRO A N 1
ATOM 611 C CA . PRO A 1 82 ? -12.364 3.290 -13.527 1.00 80.50 82 PRO A CA 1
ATOM 612 C C . PRO A 1 82 ? -12.586 2.155 -12.511 1.00 80.50 82 PRO A C 1
ATOM 614 O O . PRO A 1 82 ? -12.033 2.162 -11.411 1.00 80.50 82 PRO A O 1
ATOM 617 N N . ALA A 1 83 ? -13.415 1.169 -12.853 1.00 82.00 83 ALA A N 1
ATOM 618 C CA . ALA A 1 83 ? -13.525 -0.053 -12.052 1.00 82.00 83 ALA A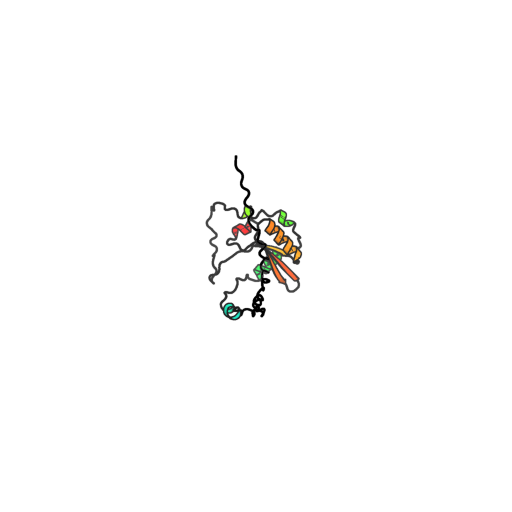 CA 1
ATOM 619 C C . ALA A 1 83 ? -12.245 -0.893 -12.193 1.00 82.00 83 ALA A C 1
ATOM 621 O O . ALA A 1 83 ? -11.659 -0.933 -13.279 1.00 82.00 83 ALA A O 1
ATOM 622 N N . SER A 1 84 ? -11.838 -1.602 -11.134 1.00 80.69 84 SER A N 1
ATOM 623 C CA . SER A 1 84 ? -10.576 -2.356 -11.139 1.00 80.69 84 SER A CA 1
ATOM 624 C C . SER A 1 84 ? -10.530 -3.420 -12.243 1.00 80.69 84 SER A C 1
ATOM 626 O O . SER A 1 84 ? -9.528 -3.533 -12.948 1.00 80.69 84 SER A O 1
ATOM 628 N N . ASP A 1 85 ? -11.648 -4.105 -12.500 1.00 73.94 85 ASP A N 1
ATOM 629 C CA . ASP A 1 85 ? -11.759 -5.096 -13.579 1.00 73.94 85 ASP A CA 1
ATOM 630 C C . ASP A 1 85 ? -11.547 -4.501 -14.979 1.00 73.94 85 ASP A C 1
ATOM 632 O O . ASP A 1 85 ? -11.067 -5.189 -15.877 1.00 73.94 85 ASP A O 1
ATOM 636 N N . SER A 1 86 ? -11.857 -3.216 -15.182 1.00 72.31 86 SER A N 1
ATOM 637 C CA . SER A 1 86 ? -11.613 -2.539 -16.462 1.00 72.31 86 SER A CA 1
ATOM 638 C C . SER A 1 86 ? -10.128 -2.262 -16.697 1.00 72.31 86 SER A C 1
ATOM 640 O O . SER A 1 86 ? -9.699 -2.200 -17.848 1.00 72.31 86 SER A O 1
ATOM 642 N N . VAL A 1 87 ? -9.354 -2.079 -15.625 1.00 67.88 87 VAL A N 1
ATOM 643 C CA . VAL A 1 87 ? -7.907 -1.823 -15.677 1.00 67.88 87 VAL A CA 1
ATOM 644 C C . VAL A 1 87 ? -7.121 -3.137 -15.724 1.00 67.88 87 VAL A C 1
ATOM 646 O O . VAL A 1 87 ? -6.093 -3.223 -16.391 1.00 67.88 87 VAL A O 1
ATOM 649 N N . ALA A 1 88 ? -7.625 -4.177 -15.053 1.00 60.66 88 ALA A N 1
ATOM 650 C CA . ALA A 1 88 ? -6.980 -5.483 -14.924 1.00 60.66 88 ALA A CA 1
ATOM 651 C C . ALA A 1 88 ? -7.468 -6.542 -15.931 1.00 60.66 88 ALA A C 1
ATOM 653 O O . ALA A 1 88 ? -6.992 -7.679 -15.890 1.00 60.66 88 ALA A O 1
ATOM 654 N N . ALA A 1 89 ? -8.407 -6.208 -16.826 1.00 59.66 89 ALA A N 1
ATOM 655 C CA . ALA A 1 89 ? -8.905 -7.145 -17.828 1.00 59.66 89 ALA A CA 1
ATOM 656 C C . ALA A 1 89 ? -7.732 -7.747 -18.629 1.00 59.66 89 ALA A C 1
ATOM 658 O O . ALA A 1 89 ? -6.919 -6.985 -19.165 1.00 59.66 89 ALA A O 1
ATOM 659 N N . PRO A 1 90 ? -7.631 -9.087 -18.751 1.00 54.75 90 PRO A N 1
ATOM 660 C CA . PRO A 1 90 ? -6.578 -9.739 -19.518 1.00 54.75 90 PRO A CA 1
ATOM 661 C C . PRO A 1 90 ? -6.771 -9.434 -21.004 1.00 54.75 90 PRO A C 1
ATOM 663 O O . PRO A 1 90 ? -7.434 -10.159 -21.743 1.00 54.75 90 PRO A O 1
ATOM 666 N N . GLN A 1 91 ? -6.203 -8.320 -21.447 1.00 59.41 91 GLN A N 1
ATOM 667 C CA . GLN A 1 91 ? -6.090 -7.996 -22.856 1.00 59.41 91 GLN A CA 1
ATOM 668 C C . GLN A 1 91 ? -4.954 -8.849 -23.433 1.00 59.41 91 GLN A C 1
ATOM 670 O O . GLN A 1 91 ? -3.898 -8.959 -22.798 1.00 59.41 91 GLN A O 1
ATOM 675 N N . PRO A 1 92 ? -5.142 -9.474 -24.610 1.00 62.91 92 PRO A N 1
ATOM 676 C CA . PRO A 1 92 ? -4.061 -10.143 -25.316 1.00 62.91 92 PRO A CA 1
ATOM 677 C C . PRO A 1 92 ? -2.874 -9.191 -25.423 1.00 62.91 92 PRO A C 1
ATOM 679 O O . PRO A 1 92 ? -2.967 -8.124 -26.031 1.00 62.91 92 PRO A O 1
ATOM 682 N N . ARG A 1 93 ? -1.778 -9.546 -24.754 1.00 63.00 93 ARG A N 1
ATOM 683 C CA . ARG A 1 93 ? -0.613 -8.676 -24.650 1.00 63.00 93 ARG A CA 1
ATOM 684 C C . ARG A 1 93 ? 0.028 -8.561 -26.031 1.00 63.00 93 ARG A C 1
ATOM 686 O O . ARG A 1 93 ? 0.485 -9.553 -26.588 1.00 63.00 93 ARG A O 1
ATOM 693 N N . VAL A 1 94 ? 0.021 -7.352 -26.589 1.00 66.25 94 VAL A N 1
ATOM 694 C CA . VAL A 1 94 ? 0.654 -7.053 -27.887 1.00 66.25 94 VAL A CA 1
ATOM 695 C C . VAL A 1 94 ? 2.154 -6.787 -27.710 1.00 66.25 94 VAL A C 1
ATOM 697 O O . VAL A 1 94 ? 2.935 -6.996 -28.633 1.00 66.25 94 VAL A O 1
ATOM 700 N N . ALA A 1 95 ? 2.558 -6.370 -26.507 1.00 65.62 95 ALA A N 1
ATOM 701 C CA . ALA A 1 95 ? 3.941 -6.131 -26.118 1.00 65.62 95 ALA A CA 1
ATOM 702 C C . ALA A 1 95 ? 4.399 -7.151 -25.055 1.00 65.62 95 ALA A C 1
ATOM 704 O O . ALA A 1 95 ? 3.573 -7.608 -24.252 1.00 65.62 95 ALA A O 1
ATOM 705 N N . PRO A 1 96 ? 5.694 -7.518 -25.044 1.00 66.06 96 PRO A N 1
ATOM 706 C CA . PRO A 1 96 ? 6.273 -8.329 -23.977 1.00 66.06 96 PRO A CA 1
ATOM 707 C C . PRO A 1 96 ? 6.112 -7.643 -22.603 1.00 66.06 96 PRO A C 1
ATOM 709 O O . PRO A 1 96 ? 5.922 -6.425 -22.549 1.00 66.06 96 PRO A O 1
ATOM 712 N N . PRO A 1 97 ? 6.145 -8.409 -21.493 1.00 67.50 97 PRO A N 1
ATOM 713 C CA . PRO A 1 97 ? 6.162 -7.837 -20.145 1.00 67.50 97 PRO A CA 1
ATOM 714 C C . PRO A 1 97 ? 7.333 -6.859 -19.981 1.00 67.50 97 PRO A C 1
ATOM 716 O O . PRO A 1 97 ? 8.341 -6.995 -20.677 1.00 67.50 97 PRO A O 1
ATOM 719 N N . SER A 1 98 ? 7.187 -5.887 -19.071 1.00 68.44 98 SER A N 1
ATOM 720 C CA . SER A 1 98 ? 8.256 -4.935 -18.747 1.00 68.44 98 SER A CA 1
ATOM 721 C C . SER A 1 98 ? 9.587 -5.655 -18.531 1.00 68.44 98 SER A C 1
ATOM 723 O O . SER A 1 98 ? 9.640 -6.666 -17.836 1.00 68.44 98 SER A O 1
ATOM 725 N N . GLU A 1 99 ? 10.661 -5.097 -19.090 1.00 69.75 99 GLU A N 1
ATOM 726 C CA . GLU A 1 99 ? 12.038 -5.574 -18.882 1.00 69.75 99 GLU A CA 1
ATOM 727 C C . GLU A 1 99 ? 12.584 -5.210 -17.488 1.00 69.75 99 GLU A C 1
ATOM 729 O O . GLU A 1 99 ? 13.743 -5.490 -17.183 1.00 69.75 99 GLU A O 1
ATOM 734 N N . ASP A 1 100 ? 11.760 -4.582 -16.639 1.00 75.62 100 ASP A N 1
ATOM 735 C CA . ASP A 1 100 ? 12.095 -4.307 -15.247 1.00 75.62 100 ASP A CA 1
ATOM 736 C C . ASP A 1 100 ? 12.417 -5.624 -14.512 1.00 75.62 100 ASP A C 1
ATOM 738 O O . ASP A 1 100 ? 11.699 -6.619 -14.670 1.00 75.62 100 ASP A O 1
ATOM 742 N N . PRO A 1 101 ? 13.484 -5.662 -13.696 1.00 79.06 101 PRO A N 1
ATOM 743 C CA . PRO A 1 101 ? 13.824 -6.851 -12.930 1.00 79.06 101 PRO A CA 1
ATOM 744 C C . PRO A 1 101 ? 12.681 -7.201 -11.968 1.00 79.06 101 PRO A C 1
ATOM 746 O O . PRO A 1 101 ? 12.198 -6.352 -11.226 1.00 79.06 101 PRO A O 1
ATOM 749 N N . LEU A 1 102 ? 12.253 -8.467 -11.964 1.00 82.44 102 LEU A N 1
ATOM 750 C CA . LEU A 1 102 ? 11.234 -8.955 -11.024 1.00 82.44 102 LEU A CA 1
ATOM 751 C C . LEU A 1 102 ? 11.820 -9.297 -9.650 1.00 82.44 102 LEU A C 1
ATOM 753 O O . LEU A 1 102 ? 11.062 -9.494 -8.704 1.00 82.44 102 LEU A O 1
ATOM 757 N N . ILE A 1 103 ? 13.145 -9.414 -9.557 1.00 86.50 103 ILE A N 1
ATOM 758 C CA . ILE A 1 103 ? 13.883 -9.825 -8.365 1.00 86.50 103 ILE A CA 1
ATOM 759 C C . ILE A 1 103 ? 14.991 -8.797 -8.104 1.00 86.50 103 ILE A C 1
ATOM 761 O O . ILE A 1 103 ? 15.679 -8.401 -9.047 1.00 86.50 103 ILE A O 1
ATOM 765 N N . ASP A 1 104 ? 15.150 -8.363 -6.855 1.00 84.25 104 ASP A N 1
ATOM 766 C CA . ASP A 1 104 ? 16.215 -7.445 -6.441 1.00 84.25 104 ASP A CA 1
ATOM 767 C C . ASP A 1 104 ? 17.565 -8.156 -6.214 1.00 84.25 104 ASP A C 1
ATOM 769 O O . ASP A 1 104 ? 17.701 -9.370 -6.382 1.00 84.25 104 ASP A O 1
ATOM 773 N N . GLU A 1 105 ? 18.598 -7.392 -5.849 1.00 84.06 105 GLU A N 1
ATOM 774 C CA . GLU A 1 105 ? 19.957 -7.914 -5.632 1.00 84.06 105 GLU A CA 1
ATOM 775 C C . GLU A 1 105 ? 20.035 -8.911 -4.459 1.00 84.06 105 GLU A C 1
ATOM 777 O O . GLU A 1 105 ? 20.958 -9.724 -4.385 1.00 84.06 105 GLU A O 1
ATOM 782 N N . GLN A 1 106 ? 19.048 -8.879 -3.562 1.00 82.12 106 GLN A N 1
ATOM 783 C CA . GLN A 1 106 ? 18.917 -9.728 -2.385 1.00 82.12 106 GLN A CA 1
ATOM 784 C C . GLN A 1 106 ? 18.099 -10.999 -2.662 1.00 82.12 106 GLN A C 1
ATOM 786 O O . GLN A 1 106 ? 17.973 -11.852 -1.781 1.00 82.12 106 GLN A O 1
ATOM 791 N N . GLY A 1 107 ? 17.566 -11.164 -3.877 1.00 83.56 107 GLY A N 1
ATOM 792 C CA . GLY A 1 107 ? 16.750 -12.316 -4.254 1.00 83.56 107 GLY A CA 1
ATOM 793 C C . GLY A 1 107 ? 15.271 -12.190 -3.868 1.00 83.56 107 GLY A C 1
ATOM 794 O O . GLY A 1 107 ? 14.554 -13.192 -3.903 1.00 83.56 107 GLY A O 1
ATOM 795 N N . LEU A 1 108 ? 14.800 -10.994 -3.500 1.00 84.12 108 LEU A N 1
ATOM 796 C CA . LEU A 1 108 ? 13.404 -10.729 -3.155 1.00 84.12 108 LEU A CA 1
ATOM 797 C C . LEU A 1 108 ? 12.600 -10.266 -4.367 1.00 84.12 108 LEU A C 1
ATOM 799 O O . LEU A 1 108 ? 13.099 -9.564 -5.240 1.00 84.12 108 LEU A O 1
ATOM 803 N N . ALA A 1 109 ? 11.320 -10.634 -4.396 1.00 85.94 109 ALA A N 1
ATOM 804 C CA . ALA A 1 109 ? 10.410 -10.188 -5.440 1.00 85.94 109 ALA A CA 1
ATOM 805 C C . ALA A 1 109 ? 10.106 -8.688 -5.322 1.00 85.94 109 ALA A C 1
ATOM 807 O O . ALA A 1 109 ? 9.717 -8.200 -4.257 1.00 85.94 109 ALA A O 1
ATOM 808 N N . ILE A 1 110 ? 10.234 -7.979 -6.442 1.00 85.69 110 ILE A N 1
ATOM 809 C CA . ILE A 1 110 ? 9.918 -6.559 -6.554 1.00 85.69 110 ILE A CA 1
ATOM 810 C C . ILE A 1 110 ? 8.420 -6.407 -6.817 1.00 85.69 110 ILE A C 1
ATOM 812 O O . ILE A 1 110 ? 7.867 -6.983 -7.754 1.00 85.69 110 ILE A O 1
ATOM 816 N N . PHE A 1 111 ? 7.767 -5.593 -5.990 1.00 87.81 111 PHE A N 1
ATOM 817 C CA . PHE A 1 111 ? 6.368 -5.223 -6.157 1.00 87.81 111 PHE A CA 1
ATOM 818 C C . PHE A 1 111 ? 6.199 -3.709 -6.145 1.00 87.81 111 PHE A C 1
ATOM 820 O O . PHE A 1 111 ? 6.920 -2.978 -5.469 1.00 87.81 111 PHE A O 1
ATOM 827 N N . TYR A 1 112 ? 5.180 -3.253 -6.859 1.00 88.00 112 TYR A N 1
ATOM 828 C CA . TYR A 1 112 ? 4.808 -1.857 -6.975 1.00 88.00 112 TYR A CA 1
ATOM 829 C C . TYR A 1 112 ? 3.518 -1.573 -6.219 1.00 88.00 112 TYR A C 1
ATOM 831 O O . TYR A 1 112 ? 2.555 -2.345 -6.249 1.00 88.00 112 TYR A O 1
ATOM 839 N N . VAL A 1 113 ? 3.496 -0.418 -5.573 1.00 91.94 113 VAL A N 1
ATOM 840 C CA . VAL A 1 113 ? 2.332 0.129 -4.886 1.00 91.94 113 VAL A CA 1
ATOM 841 C C . VAL A 1 113 ? 2.101 1.532 -5.436 1.00 91.94 113 VAL A C 1
ATOM 843 O O . VAL A 1 113 ? 3.054 2.292 -5.611 1.00 91.94 113 VAL A O 1
ATOM 846 N N . LEU A 1 114 ? 0.847 1.870 -5.727 1.00 91.56 114 LEU A N 1
ATOM 847 C CA . LEU A 1 114 ? 0.448 3.211 -6.141 1.00 91.56 114 LEU A CA 1
ATOM 848 C C . LEU A 1 114 ? -0.085 3.970 -4.930 1.00 91.56 114 LEU A C 1
ATOM 850 O O . LEU A 1 114 ? -1.087 3.564 -4.349 1.00 91.56 114 LEU A O 1
ATOM 854 N N . GLN A 1 115 ? 0.561 5.073 -4.566 1.00 91.94 115 GLN A N 1
ATOM 855 C CA . GLN A 1 115 ? 0.021 6.008 -3.585 1.00 91.94 115 GLN A CA 1
ATOM 856 C C . GLN A 1 115 ? -0.973 6.936 -4.274 1.00 91.94 115 GLN A C 1
ATOM 858 O O . GLN A 1 115 ? -0.614 7.622 -5.227 1.00 91.94 115 GLN A O 1
ATOM 863 N N . VAL A 1 116 ? -2.217 6.929 -3.801 1.00 89.81 116 VAL A N 1
ATOM 864 C CA . VAL A 1 116 ? -3.308 7.703 -4.411 1.00 89.81 116 VAL A CA 1
ATOM 865 C C . VAL A 1 116 ? -3.634 8.961 -3.617 1.00 89.81 116 VAL A C 1
ATOM 867 O O . VAL A 1 116 ? -4.058 9.954 -4.197 1.00 89.81 116 VAL A O 1
ATOM 870 N N . ALA A 1 117 ? -3.422 8.932 -2.300 1.00 90.50 117 ALA A N 1
ATOM 871 C CA . ALA A 1 117 ? -3.674 10.063 -1.421 1.00 90.50 117 ALA A CA 1
ATOM 872 C C . ALA A 1 117 ? -2.806 9.985 -0.162 1.00 90.50 117 ALA A C 1
ATOM 874 O O . ALA A 1 117 ? -2.498 8.897 0.328 1.00 90.50 117 ALA A O 1
ATOM 875 N N . THR A 1 118 ? -2.482 11.148 0.389 1.00 91.31 118 THR A N 1
ATOM 876 C CA . THR A 1 118 ? -1.952 11.312 1.742 1.00 91.31 118 THR A CA 1
ATOM 877 C C . THR A 1 118 ? -2.897 12.228 2.503 1.00 91.31 118 THR A C 1
ATOM 879 O O . THR A 1 118 ? -3.110 13.366 2.090 1.00 91.31 118 THR A O 1
ATOM 882 N N . VAL A 1 119 ? -3.477 11.730 3.592 1.00 90.94 119 VAL A N 1
ATOM 883 C CA . VAL A 1 119 ? -4.498 12.437 4.381 1.00 90.94 119 VAL A CA 1
ATOM 884 C C . VAL A 1 119 ? -4.073 12.546 5.843 1.00 90.94 119 VAL A C 1
ATOM 886 O O . VAL A 1 119 ? -3.386 11.667 6.357 1.00 90.94 119 VAL A O 1
ATOM 889 N N . GLY A 1 120 ? -4.497 13.606 6.530 1.00 89.62 120 GLY A N 1
ATOM 890 C CA . GLY A 1 120 ? -4.185 13.837 7.950 1.00 89.62 120 GLY A CA 1
ATOM 891 C C . GLY A 1 120 ? -5.164 13.209 8.947 1.00 89.62 120 GLY A C 1
ATOM 892 O O . GLY A 1 120 ? -5.136 13.539 10.125 1.00 89.62 120 GLY A O 1
ATOM 893 N N . SER A 1 121 ? -6.079 12.345 8.494 1.00 88.44 121 SER A N 1
ATOM 894 C CA . SER A 1 121 ? -7.117 11.748 9.344 1.00 88.44 121 SER A CA 1
ATOM 895 C C . SER A 1 121 ? -7.277 10.257 9.081 1.00 88.44 121 SER A C 1
ATOM 897 O O . SER A 1 121 ? -7.441 9.830 7.937 1.00 88.44 121 SER A O 1
ATOM 899 N N . ALA A 1 122 ? -7.319 9.471 10.161 1.00 90.00 122 ALA A N 1
ATOM 900 C CA . ALA A 1 122 ? -7.577 8.034 10.102 1.00 90.00 122 ALA A CA 1
ATOM 901 C C . ALA A 1 122 ? -8.954 7.720 9.498 1.00 90.00 122 ALA A C 1
ATOM 903 O O . ALA A 1 122 ? -9.098 6.768 8.735 1.00 90.00 122 ALA A O 1
ATOM 904 N N . ALA A 1 123 ? -9.965 8.530 9.830 1.00 90.12 123 ALA A N 1
ATOM 905 C CA . ALA A 1 123 ? -11.327 8.337 9.342 1.00 90.12 123 ALA A CA 1
ATOM 906 C C . ALA A 1 123 ? -11.406 8.556 7.824 1.00 90.12 123 ALA A C 1
ATOM 908 O O . ALA A 1 123 ? -11.943 7.708 7.115 1.00 90.12 123 ALA A O 1
ATOM 909 N N . GLY A 1 124 ? -10.787 9.635 7.326 1.00 87.56 124 GLY A N 1
ATOM 910 C CA . GLY A 1 124 ? -10.726 9.921 5.890 1.00 87.56 124 GLY A CA 1
ATOM 911 C C . GLY A 1 124 ? -9.920 8.871 5.120 1.00 87.56 124 GLY A C 1
ATOM 912 O O . GLY A 1 124 ? -10.314 8.461 4.030 1.00 87.56 124 GLY A O 1
ATOM 913 N N . ALA A 1 125 ? -8.833 8.359 5.708 1.00 91.44 125 ALA A N 1
ATOM 914 C CA . ALA A 1 125 ? -8.080 7.254 5.117 1.00 91.44 125 ALA A CA 1
ATOM 915 C C . ALA A 1 125 ? -8.936 5.986 4.984 1.00 91.44 125 ALA A C 1
ATOM 917 O O . ALA A 1 125 ? -8.913 5.345 3.934 1.00 91.44 125 ALA A O 1
ATOM 918 N N . ASN A 1 126 ? -9.709 5.641 6.020 1.00 92.62 126 ASN A N 1
ATOM 919 C CA . ASN A 1 126 ? -10.561 4.456 6.005 1.00 92.62 126 ASN A CA 1
ATOM 920 C C . ASN A 1 126 ? -11.686 4.573 4.968 1.00 92.62 126 ASN A C 1
ATOM 922 O O . ASN A 1 126 ? -11.905 3.638 4.204 1.00 92.62 126 ASN A O 1
ATOM 926 N N . GLU A 1 127 ? -12.338 5.734 4.874 1.00 92.06 127 GLU A N 1
ATOM 927 C CA . GLU A 1 127 ? -13.366 5.989 3.857 1.00 92.06 127 GLU A CA 1
ATOM 928 C C . GLU A 1 127 ? -12.812 5.828 2.431 1.00 92.06 127 GLU A C 1
ATOM 930 O O . GLU A 1 127 ? -13.422 5.172 1.582 1.00 92.06 127 GLU A O 1
ATOM 935 N N . LEU A 1 128 ? -11.618 6.374 2.167 1.00 90.44 128 LEU A N 1
ATOM 936 C CA . LEU A 1 128 ? -10.964 6.233 0.866 1.00 90.44 128 LEU A CA 1
ATOM 937 C C . LEU A 1 128 ? -10.619 4.774 0.551 1.00 90.44 128 LEU A C 1
ATOM 939 O O . LEU A 1 128 ? -10.834 4.321 -0.575 1.00 90.44 128 LEU A O 1
ATOM 943 N N . VAL A 1 129 ? -10.109 4.028 1.533 1.00 93.38 129 VAL A N 1
ATOM 944 C CA . VAL A 1 129 ? -9.808 2.600 1.379 1.00 93.38 129 VAL A CA 1
ATOM 945 C C . VAL A 1 129 ? -11.078 1.807 1.077 1.00 93.38 129 VAL A C 1
ATOM 947 O O . VAL A 1 129 ? -11.091 1.047 0.107 1.00 93.38 129 VAL A O 1
ATOM 950 N N . GLU A 1 130 ? -12.154 2.009 1.838 1.00 93.62 130 GLU A N 1
ATOM 951 C CA . GLU A 1 130 ? -13.441 1.338 1.616 1.00 93.62 130 GLU A CA 1
ATOM 952 C C . GLU A 1 130 ? -13.999 1.641 0.221 1.00 93.62 130 GLU A C 1
ATOM 954 O O . GLU A 1 130 ? -14.420 0.732 -0.499 1.00 93.62 130 GLU A O 1
ATOM 959 N N . GLY A 1 131 ? -13.934 2.900 -0.214 1.00 91.44 131 GLY A N 1
ATOM 960 C CA . GLY A 1 131 ? -14.405 3.305 -1.532 1.00 91.44 131 GLY A CA 1
ATOM 961 C C . GLY A 1 131 ? -13.580 2.736 -2.696 1.00 91.44 131 GLY A C 1
ATOM 962 O O . GLY A 1 131 ? -14.142 2.404 -3.744 1.00 91.44 131 GLY A O 1
ATOM 963 N N . LEU A 1 132 ? -12.266 2.561 -2.524 1.00 91.50 132 LEU A N 1
ATOM 964 C CA . LEU A 1 132 ? -11.406 1.875 -3.498 1.00 91.50 132 LEU A CA 1
ATOM 965 C C . LEU A 1 132 ? -11.665 0.365 -3.523 1.00 91.50 132 LEU A C 1
ATOM 967 O O . LEU A 1 132 ? -11.751 -0.228 -4.601 1.00 91.50 132 LEU A O 1
ATOM 971 N N . GLN A 1 133 ? -11.843 -0.256 -2.357 1.00 93.00 133 GLN A N 1
ATOM 972 C CA . GLN A 1 133 ? -12.157 -1.682 -2.246 1.00 93.00 133 GLN A CA 1
ATOM 973 C C . GLN A 1 133 ? -13.523 -2.015 -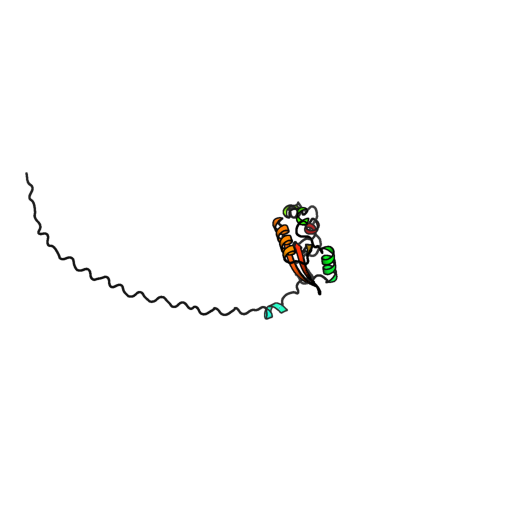2.852 1.00 93.00 133 GLN A C 1
ATOM 975 O O . GLN A 1 133 ? -13.646 -3.004 -3.573 1.00 93.00 133 GLN A O 1
ATOM 980 N N . ALA A 1 134 ? -14.526 -1.153 -2.662 1.00 91.25 134 ALA A N 1
ATOM 981 C CA . ALA A 1 134 ? -15.839 -1.289 -3.294 1.00 91.25 134 ALA A CA 1
ATOM 982 C C . ALA A 1 134 ? -15.774 -1.277 -4.835 1.00 91.25 134 ALA A C 1
ATOM 984 O O . ALA A 1 134 ? -16.654 -1.822 -5.498 1.00 91.25 134 ALA A O 1
ATOM 985 N N . ARG A 1 135 ? -14.716 -0.692 -5.415 1.00 89.19 135 ARG A N 1
ATOM 986 C CA . ARG A 1 135 ? -14.433 -0.688 -6.864 1.00 89.19 135 ARG A CA 1
ATOM 987 C C . ARG A 1 135 ? -13.570 -1.864 -7.330 1.00 89.19 135 ARG A C 1
ATOM 989 O O . ARG A 1 135 ? -13.229 -1.931 -8.512 1.00 89.19 135 ARG A O 1
ATOM 996 N N . GLY A 1 136 ? -13.207 -2.764 -6.418 1.00 89.50 136 GLY A N 1
ATOM 997 C CA . GLY A 1 136 ? -12.398 -3.953 -6.681 1.00 89.50 136 GLY A CA 1
ATOM 998 C C . GLY A 1 136 ? -10.889 -3.746 -6.542 1.00 89.50 136 GLY A C 1
ATOM 999 O O . GLY A 1 136 ? -10.131 -4.677 -6.805 1.00 89.50 136 GLY A O 1
ATOM 1000 N N . TYR A 1 137 ? -10.421 -2.563 -6.128 1.00 91.31 137 TYR A N 1
ATOM 1001 C CA . TYR A 1 137 ? -8.990 -2.332 -5.930 1.00 91.31 137 TYR A CA 1
ATOM 1002 C C . TYR A 1 137 ? -8.495 -2.966 -4.627 1.00 91.31 137 TYR A C 1
ATOM 1004 O O . TYR A 1 137 ? -9.137 -2.875 -3.581 1.00 91.31 137 TYR A O 1
ATOM 1012 N N . LYS A 1 138 ? -7.291 -3.547 -4.662 1.00 92.81 138 LYS A N 1
ATOM 1013 C CA . LYS A 1 138 ? -6.561 -3.969 -3.457 1.00 92.81 138 LYS A CA 1
ATOM 1014 C C . LYS A 1 138 ? -5.964 -2.739 -2.775 1.00 92.81 138 LYS A C 1
ATOM 1016 O O . LYS A 1 138 ? -4.805 -2.410 -3.011 1.00 92.81 138 LYS A O 1
ATOM 1021 N N . ALA A 1 139 ? -6.786 -2.030 -2.009 1.00 94.12 139 ALA A N 1
ATOM 1022 C CA . ALA A 1 139 ? -6.399 -0.795 -1.341 1.00 94.12 139 ALA A CA 1
ATOM 1023 C C . ALA A 1 139 ? -6.178 -0.983 0.164 1.00 94.12 139 ALA A C 1
ATOM 1025 O O . ALA A 1 139 ? -6.868 -1.776 0.809 1.00 94.12 139 ALA A O 1
ATOM 1026 N N . PHE A 1 140 ? -5.227 -0.233 0.713 1.00 94.50 140 PHE A N 1
ATOM 1027 C CA . PHE A 1 140 ? -4.892 -0.202 2.134 1.00 94.50 140 PHE A CA 1
ATOM 1028 C C . PHE A 1 140 ? -4.324 1.170 2.519 1.00 94.50 140 PHE A C 1
ATOM 1030 O O . PHE A 1 140 ? -3.934 1.954 1.653 1.00 94.50 140 PHE A O 1
ATOM 1037 N N . SER A 1 141 ? -4.276 1.464 3.818 1.00 94.06 141 SER A N 1
ATOM 1038 C CA . SER A 1 141 ? -3.666 2.687 4.342 1.00 94.06 141 SER A CA 1
ATOM 1039 C C . SER A 1 141 ? -2.491 2.381 5.264 1.00 94.06 141 SER A C 1
ATOM 1041 O O . SER A 1 141 ? -2.607 1.516 6.132 1.00 94.06 141 SER A O 1
ATOM 1043 N N . THR A 1 142 ? -1.403 3.138 5.139 1.00 91.88 142 THR A N 1
ATOM 1044 C CA . THR A 1 142 ? -0.239 3.053 6.032 1.00 91.88 142 THR A CA 1
ATOM 1045 C C . THR A 1 142 ? -0.110 4.343 6.835 1.00 91.88 142 THR A C 1
ATOM 1047 O O . THR A 1 142 ? -0.031 5.426 6.253 1.00 91.88 142 THR A O 1
ATOM 1050 N N . ARG A 1 143 ? -0.073 4.228 8.166 1.00 90.94 143 ARG A N 1
ATOM 1051 C CA . ARG A 1 143 ? 0.210 5.348 9.073 1.00 90.94 143 ARG A CA 1
ATOM 1052 C C . ARG A 1 143 ? 1.704 5.660 9.068 1.00 90.94 143 ARG A C 1
ATOM 1054 O O . ARG A 1 143 ? 2.518 4.737 9.132 1.00 90.94 143 ARG A O 1
ATOM 1061 N N . TYR A 1 144 ? 2.056 6.941 9.047 1.00 85.00 144 TYR A N 1
ATOM 1062 C CA . TYR A 1 144 ? 3.406 7.391 9.351 1.00 85.00 144 TYR A CA 1
ATOM 1063 C C . TYR A 1 144 ? 3.382 8.709 10.125 1.00 85.00 144 TYR A C 1
ATOM 1065 O O . TYR A 1 144 ? 2.572 9.595 9.854 1.00 85.00 144 TYR A O 1
ATOM 1073 N N . ASP A 1 145 ? 4.300 8.829 11.075 1.00 80.19 145 ASP A N 1
ATOM 1074 C CA . ASP A 1 145 ? 4.459 10.040 11.866 1.00 80.19 145 ASP A CA 1
ATOM 1075 C C . ASP A 1 145 ? 5.402 10.998 11.132 1.00 80.19 145 ASP A C 1
ATOM 1077 O O . ASP A 1 145 ? 6.563 10.670 10.853 1.00 80.19 145 ASP A O 1
ATOM 1081 N N . ARG A 1 146 ? 4.909 12.195 10.807 1.00 75.12 146 ARG A N 1
ATOM 1082 C CA . ARG A 1 146 ? 5.754 13.345 10.482 1.00 75.12 146 ARG A CA 1
ATOM 1083 C C . ARG A 1 146 ? 5.936 14.147 11.769 1.00 75.12 146 ARG A C 1
ATOM 1085 O O . ARG A 1 146 ? 5.058 14.140 12.617 1.00 75.12 146 ARG A O 1
ATOM 1092 N N . VAL A 1 147 ? 7.074 14.828 11.909 1.00 72.62 147 VAL A N 1
ATOM 1093 C CA . VAL A 1 147 ? 7.504 15.537 13.136 1.00 72.62 147 VAL A CA 1
ATOM 1094 C C . VAL A 1 147 ? 6.382 16.323 13.836 1.00 72.62 147 VAL A C 1
ATOM 1096 O O . VAL A 1 147 ? 6.361 16.348 15.064 1.00 72.62 147 VAL A O 1
ATOM 1099 N N . ASP A 1 148 ? 5.449 16.899 13.073 1.00 69.50 148 ASP A N 1
ATOM 1100 C CA . ASP A 1 148 ? 4.350 17.719 13.586 1.00 69.50 148 ASP A CA 1
ATOM 1101 C C . ASP A 1 148 ? 2.937 17.140 13.344 1.00 69.50 148 ASP A C 1
ATOM 1103 O O . ASP A 1 148 ? 1.991 17.642 13.942 1.00 69.50 148 ASP A O 1
ATOM 1107 N N . ASP A 1 149 ? 2.774 16.082 12.532 1.00 74.75 149 ASP A N 1
ATOM 1108 C CA . ASP A 1 149 ? 1.456 15.583 12.095 1.00 74.75 149 ASP A CA 1
ATOM 1109 C C . ASP A 1 149 ? 1.406 14.053 11.910 1.00 74.75 149 ASP A C 1
ATOM 1111 O O . ASP A 1 149 ? 2.317 13.438 11.344 1.00 74.75 149 ASP A O 1
ATOM 1115 N N . GLU A 1 150 ? 0.285 13.444 12.310 1.00 85.12 150 GLU A N 1
ATOM 1116 C CA . GLU A 1 150 ? -0.047 12.049 11.994 1.00 85.12 150 GLU A CA 1
ATOM 1117 C C . GLU A 1 150 ? -0.662 11.977 10.589 1.00 85.12 150 GLU A C 1
ATOM 1119 O O . GLU A 1 150 ? -1.728 12.540 10.329 1.00 85.12 150 GLU A O 1
ATOM 1124 N N . LEU A 1 151 ? 0.009 11.283 9.667 1.00 89.56 151 LEU A N 1
ATOM 1125 C CA . LEU A 1 151 ? -0.399 11.200 8.267 1.00 89.56 151 LEU A CA 1
ATOM 1126 C C . LEU A 1 151 ? -0.671 9.750 7.852 1.00 89.56 151 LEU A C 1
ATOM 1128 O O . LEU A 1 151 ? -0.042 8.792 8.311 1.00 89.56 151 LEU A O 1
ATOM 1132 N N . PHE A 1 152 ? -1.615 9.588 6.930 1.00 92.12 152 PHE A N 1
ATOM 1133 C CA . PHE A 1 152 ? -2.056 8.302 6.408 1.00 92.12 152 PHE A CA 1
ATOM 1134 C C . PHE A 1 152 ? -1.905 8.281 4.892 1.00 92.12 152 PHE A C 1
ATOM 1136 O O . PHE A 1 152 ? -2.508 9.084 4.180 1.00 92.12 152 PHE A O 1
ATOM 1143 N N . ARG A 1 153 ? -1.120 7.330 4.385 1.00 93.06 153 ARG A N 1
ATOM 1144 C CA . ARG A 1 153 ? -0.949 7.085 2.949 1.00 93.06 153 ARG A CA 1
ATOM 1145 C C . ARG A 1 153 ? -1.962 6.056 2.497 1.00 93.06 153 ARG A C 1
ATOM 1147 O O . ARG A 1 153 ? -1.877 4.908 2.925 1.00 93.06 153 ARG A O 1
ATOM 1154 N N . VAL A 1 154 ? -2.878 6.440 1.621 1.00 93.44 154 VAL A N 1
ATOM 1155 C CA . VAL A 1 154 ? -3.800 5.521 0.953 1.00 93.44 154 VAL A CA 1
ATOM 1156 C C . VAL A 1 154 ? -3.131 4.995 -0.311 1.00 93.44 154 VAL A C 1
ATOM 1158 O O . VAL A 1 154 ? -2.598 5.758 -1.122 1.00 93.44 154 VAL A O 1
ATOM 1161 N N . GLN A 1 155 ? -3.126 3.675 -0.461 1.00 93.44 155 GLN A N 1
ATOM 1162 C CA . GLN A 1 155 ? -2.305 2.967 -1.430 1.00 93.44 155 GLN A CA 1
ATOM 1163 C C . GLN A 1 155 ? -3.074 1.823 -2.103 1.00 93.44 155 GLN A C 1
ATOM 1165 O O . GLN A 1 155 ? -3.938 1.210 -1.482 1.00 93.44 155 GLN A O 1
ATOM 1170 N N . ILE A 1 156 ? -2.736 1.516 -3.360 1.00 93.31 156 ILE A N 1
ATOM 1171 C CA . ILE A 1 156 ? -3.256 0.381 -4.139 1.00 93.31 156 ILE A CA 1
ATOM 1172 C C . ILE A 1 156 ? -2.099 -0.562 -4.491 1.00 93.31 156 ILE A C 1
ATOM 1174 O O . ILE A 1 156 ? -1.126 -0.155 -5.129 1.00 93.31 156 ILE A O 1
ATOM 1178 N N . GLY A 1 157 ? -2.204 -1.837 -4.117 1.00 90.25 157 GLY A N 1
ATOM 1179 C CA . GLY A 1 157 ? -1.188 -2.855 -4.403 1.00 90.25 157 GLY A CA 1
ATOM 1180 C C . GLY A 1 157 ? -1.210 -4.033 -3.426 1.00 90.25 157 GLY A C 1
ATOM 1181 O O . GLY A 1 157 ? -2.185 -4.191 -2.688 1.00 90.25 157 GLY A O 1
ATOM 1182 N N . PRO A 1 158 ? -0.151 -4.868 -3.395 1.00 87.12 158 PRO A N 1
ATOM 1183 C CA . PRO A 1 158 ? 1.035 -4.877 -4.269 1.00 87.12 158 PRO A CA 1
ATOM 1184 C C . PRO A 1 158 ? 0.755 -5.437 -5.679 1.00 87.12 158 PRO A C 1
ATOM 1186 O O . PRO A 1 158 ? -0.013 -6.386 -5.837 1.00 87.12 158 PRO A O 1
ATOM 1189 N N . ASN A 1 159 ? 1.401 -4.870 -6.705 1.00 86.31 159 ASN A N 1
ATOM 1190 C CA . ASN A 1 159 ? 1.303 -5.283 -8.113 1.00 86.31 159 ASN A CA 1
ATOM 1191 C C . ASN A 1 159 ? 2.677 -5.648 -8.691 1.00 86.31 159 ASN A C 1
ATOM 1193 O O . ASN A 1 159 ? 3.663 -4.984 -8.398 1.00 86.31 159 ASN A O 1
ATOM 1197 N N . ALA A 1 160 ? 2.744 -6.676 -9.539 1.00 82.94 160 ALA A N 1
ATOM 1198 C CA . ALA A 1 160 ? 4.001 -7.122 -10.157 1.00 82.94 160 ALA A CA 1
ATOM 1199 C C . ALA A 1 160 ? 4.495 -6.197 -11.286 1.00 82.94 160 ALA A C 1
ATOM 1201 O O . ALA A 1 160 ? 5.676 -6.181 -11.604 1.00 82.94 160 ALA A O 1
ATOM 1202 N N . GLU A 1 161 ? 3.597 -5.418 -11.894 1.00 79.56 161 GLU A N 1
ATOM 1203 C CA . GLU A 1 161 ? 3.908 -4.527 -13.012 1.00 79.56 161 GLU A CA 1
ATOM 1204 C C . GLU A 1 161 ? 3.425 -3.105 -12.712 1.00 79.56 161 GLU A C 1
ATOM 1206 O O . GLU A 1 161 ? 2.387 -2.904 -12.075 1.00 79.56 161 GLU A O 1
ATOM 1211 N N . ARG A 1 162 ? 4.157 -2.106 -13.216 1.00 80.69 162 ARG A N 1
ATOM 1212 C CA . ARG A 1 162 ? 3.793 -0.684 -13.079 1.00 80.69 162 ARG A CA 1
ATOM 1213 C C . ARG A 1 162 ? 2.710 -0.252 -14.057 1.00 80.69 162 ARG A C 1
ATOM 1215 O O . ARG A 1 162 ? 1.935 0.643 -13.739 1.00 80.69 162 ARG A O 1
ATOM 1222 N N . ALA A 1 163 ? 2.661 -0.864 -15.239 1.00 79.75 163 ALA A N 1
ATOM 1223 C CA . ALA A 1 163 ? 1.784 -0.425 -16.321 1.00 79.75 163 ALA A CA 1
ATOM 1224 C C . ALA A 1 163 ? 0.292 -0.377 -15.923 1.00 79.75 163 ALA A C 1
ATOM 1226 O O . ALA A 1 163 ? -0.332 0.651 -16.177 1.00 79.75 163 ALA A O 1
ATOM 1227 N N . PRO A 1 164 ? -0.279 -1.384 -15.227 1.00 77.44 164 PRO A N 1
ATOM 1228 C CA . PRO A 1 164 ? -1.672 -1.318 -14.779 1.00 77.44 164 PRO A CA 1
ATOM 1229 C C . PRO A 1 164 ? -1.934 -0.194 -13.770 1.00 77.44 164 PRO A C 1
ATOM 1231 O O . PRO A 1 164 ? -3.011 0.387 -13.769 1.00 77.44 164 PRO A O 1
ATOM 1234 N N . LEU A 1 165 ? -0.951 0.140 -12.928 1.00 80.81 165 LEU A N 1
ATOM 1235 C CA . LEU A 1 165 ? -1.080 1.214 -11.941 1.00 80.81 165 LEU A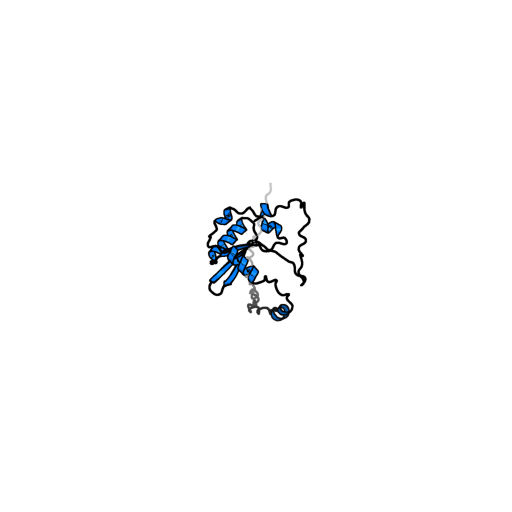 CA 1
ATOM 1236 C C . LEU A 1 165 ? -1.133 2.602 -12.591 1.00 80.81 165 LEU A C 1
ATOM 1238 O O . LEU A 1 165 ? -1.751 3.501 -12.044 1.00 80.81 165 LEU A O 1
ATOM 1242 N N . MET A 1 166 ? -0.498 2.780 -13.752 1.00 80.81 166 MET A N 1
ATOM 1243 C CA . MET A 1 166 ? -0.475 4.056 -14.480 1.00 80.81 166 MET A CA 1
ATOM 1244 C C . MET A 1 166 ? -1.759 4.338 -15.275 1.00 80.81 166 MET A C 1
ATOM 1246 O O . MET A 1 166 ? -1.891 5.413 -15.853 1.00 80.81 166 MET A O 1
ATOM 1250 N N . LEU A 1 167 ? -2.670 3.366 -15.356 1.00 77.81 167 LEU A N 1
ATOM 1251 C CA . LEU A 1 167 ? -3.963 3.493 -16.036 1.00 77.81 167 LEU A CA 1
ATOM 1252 C C . LEU A 1 167 ? -5.095 3.937 -15.093 1.00 77.81 167 LEU A C 1
ATOM 1254 O O . LEU A 1 167 ? -6.226 4.108 -15.549 1.00 77.81 167 LEU A O 1
ATOM 1258 N N . ILE A 1 168 ? -4.791 4.061 -13.799 1.00 73.00 168 ILE A N 1
ATOM 1259 C CA . ILE A 1 168 ? -5.691 4.499 -12.725 1.00 73.00 168 ILE A CA 1
ATOM 1260 C C . ILE A 1 168 ? -5.541 6.010 -12.559 1.00 73.00 168 ILE A C 1
ATOM 1262 O O . ILE A 1 168 ? -6.594 6.680 -12.469 1.00 73.00 168 ILE A O 1
#

Radius of gyration: 38.21 Å; chains: 1; bounding box: 95×98×72 Å

=== Feature glossary ===
A reading guide for the features in this record.

Start from the sequence.

  · This is the polypeptide sequence — one letter per residue, N-terminus first. Length ranges from a few dozen residues for small domains to over a thousand for large multi-domain proteins.

Fold it, and you get atomic coordinates and the backbone conformation that goes with them.

  · Structure coordinates are given as an mmCIF _atom_site loop: one row per atom with element, residue name, chain id, sequence number, and x/y/z position in Å. Only the four main-chain atoms per residue are included here; side chains are omitted to keep the record compact.

  · Backbone dihedral angles. Every residue except chain termini has a φ (preceding-C → N → Cα → C) and a ψ (N → Cα → C → next-N). They are reported in degrees following the IUPAC sign convention. Secondary structure is essentially a statement about which (φ, ψ) basin each residue occupies.

  · The SS8 string is DSSP's per-residue secondary-structure call. α-helix (H) means an i→i+4 H-bond ladder; β-strand (E) means the residue participates in a β-sheet; 3₁₀ (G) and π (I) are tighter and wider helices; T/S are turns/bends; '-' is loop.

  · SS3 is a coarse helix/strand/coil call (letters a/b/c) made by the P-SEA algorithm from inter-Cα distances and dihedrals. It is less detailed than DSSP but needs only Cα positions.

Summarize the fold with a handful of shape descriptors and a per-residue structural alphabet.

  · Radius of gyration (Rg) is the root-mean-square distance of Cα atoms from their centroid — a single number for overall size and compactness. A globular domain of N residues has Rg ≈ 2.2·N^0.38 Å; an extended or disordered chain has a much larger Rg. The Cα contact count is the number of residue pairs whose Cα atoms are within 8 Å and are more than four positions apart in sequence — a standard proxy for tertiary packing density. The bounding box is the smallest axis-aligned box enclosing all Cα atoms.

  · The Foldseek 3Di string encodes local tertiary geometry as a 20-letter alphabet — one character per residue — derived from the relative positions of nearby Cα atoms. Unlike the amino-acid sequence, 3Di is a direct function of the 3D structure, so two proteins with the same fold have similar 3Di strings even at low sequence identity.

  · Solvent-accessible surface area (SASA) is the area in Å² traced out by the centre of a 1.4 Å probe sphere (a water molecule) rolled over the protein's van der Waals surface (Shrake–Rupley / Lee–Richards construction). Buried residues have near-zero SASA; fully exposed residues can exceed 200 Å². The total SASA scales roughly with the number of surface residues.

Ask how reliable the model is.

  · pLDDT (predicted Local Distance Difference Test) is AlphaFold's per-residue confidence score, ranging from 0 to 100. Values above 90 indicate high confidence (typically well-packed cores); 70–90 is confident; 50–70 low confidence; below 50 usually means the region is disordered or the prediction is unreliable there. AlphaFold stores pLDDT in the mmCIF B-factor column.

  · B-factor (Debye–Waller factor) reflects atomic displacement in the crystal lattice. It is an experimental observable (units Å²), not a prediction; low values mean the atom is pinned down, high values mean it moves or is heterogeneous across the crystal.

  · Predicted Aligned Error (PAE) is an AlphaFold confidence matrix: entry (i, j) is the expected error in the position of residue j, in ångströms, when the prediction is superimposed on the true structure at residue i. Low PAE within a block of residues means that block is internally rigid and well-predicted; high PAE between two blocks means their relative placement is uncertain even if each block individually is confident.

Place it in context: what it resembles, what it is annotated as, and how it looks.

  · Nearest PDB neighbors are the top structural matches found by Foldseek when searching this structure against the entire Protein Data Bank. Each hit reports a TM-score (0 to 1; >0.5 almost always implies the same fold) and an E-value. These are *structural* homologs — they may share no detectable sequence similarity.

  · Functional annotations link the protein to curated databases. InterPro entries identify conserved domains and families by matching the sequence against member-database signatures (Pfam, PROSITE, CDD, …). Gene Ontology (GO) terms describe molecular function, biological process, and cellular component in a controlled vocabulary. CATH places the structure in a hierarchical fold classification (Class/Architecture/Topology/Homologous-superfamily). The organism is the source species.

  · Three diagnostic plots accompany the record. The Cα contact map visualizes the tertiary structure as a 2D adjacency matrix (8 Å cutoff, sequence-local contacts suppressed). The Ramachandran plot shows the distribution of backbone (φ, ψ) torsions, with points in the α and β basins reflecting secondary structure content. The PAE plot shows AlphaFold's inter-residue confidence as a color matrix.

  · Six rendered views show the 3D structure from the faces of a cube — i.e. along ±x, ±y, ±z. Rendering representation is drawn randomly per protein from cartoon (secondary-structure ribbons), sticks (backbone bonds), or molecular surface; coloring is either N→C rainbow (blue at the N-terminus through red at the C-terminus) or one color per chain.